Protein AF-A0A316L282-F1 (afdb_monomer_lite)

Structure (mmCIF, N/CA/C/O backbone):
data_AF-A0A316L282-F1
#
_entry.id   AF-A0A316L2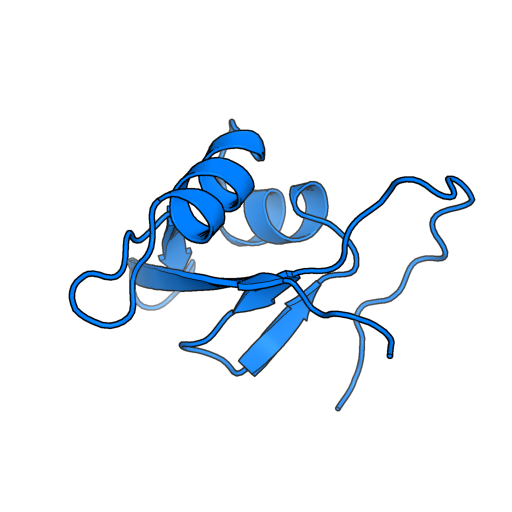82-F1
#
loop_
_atom_site.group_PDB
_atom_site.id
_atom_site.type_symbol
_atom_site.label_atom_id
_atom_site.label_alt_id
_atom_site.label_comp_id
_atom_site.label_asym_id
_atom_site.label_entity_id
_atom_site.label_seq_id
_atom_site.pdbx_PDB_ins_code
_atom_site.Cartn_x
_atom_site.Cartn_y
_atom_site.Cartn_z
_atom_site.occupancy
_atom_site.B_iso_or_equiv
_atom_site.auth_seq_id
_atom_site.auth_comp_id
_atom_site.auth_asym_id
_atom_site.auth_atom_id
_atom_site.pdbx_PDB_model_num
ATOM 1 N N . MET A 1 1 ? 2.398 -18.061 4.288 1.00 47.53 1 MET A N 1
ATOM 2 C CA . MET A 1 1 ? 1.753 -16.872 3.679 1.00 47.53 1 MET A CA 1
ATOM 3 C C . MET A 1 1 ? 1.106 -17.281 2.365 1.00 47.53 1 MET A C 1
ATOM 5 O O . MET A 1 1 ? 1.808 -17.774 1.493 1.00 47.53 1 MET A O 1
ATOM 9 N N . LYS A 1 2 ? -0.220 -17.152 2.231 1.00 48.62 2 LYS A N 1
ATOM 10 C CA . LYS A 1 2 ? -0.923 -17.473 0.979 1.00 48.62 2 LYS A CA 1
ATOM 11 C C . LYS A 1 2 ? -0.791 -16.274 0.040 1.00 48.62 2 LYS A C 1
ATOM 13 O O . LYS A 1 2 ? -1.413 -15.244 0.277 1.00 48.62 2 LYS A O 1
ATOM 18 N N . ARG A 1 3 ? 0.058 -16.378 -0.983 1.00 54.03 3 ARG A N 1
ATOM 19 C CA . ARG A 1 3 ? 0.127 -15.369 -2.045 1.00 54.03 3 ARG A CA 1
ATOM 20 C C . ARG A 1 3 ? -1.160 -15.487 -2.875 1.00 54.03 3 ARG A C 1
ATOM 22 O O . ARG A 1 3 ? -1.491 -16.579 -3.328 1.00 54.03 3 ARG A O 1
ATOM 29 N N . LYS A 1 4 ? -1.913 -14.396 -3.043 1.00 54.50 4 LYS A N 1
ATOM 30 C CA . LYS A 1 4 ? -3.047 -14.347 -3.983 1.00 54.50 4 LYS A CA 1
ATOM 31 C C . LYS A 1 4 ? -2.450 -14.218 -5.391 1.00 54.50 4 LYS A C 1
ATOM 33 O O . LYS A 1 4 ? -2.338 -13.107 -5.895 1.00 54.50 4 LYS A O 1
ATOM 38 N N . THR A 1 5 ? -1.949 -15.323 -5.950 1.00 52.81 5 THR A N 1
ATOM 39 C CA . THR A 1 5 ? -1.191 -15.318 -7.211 1.00 52.81 5 THR A CA 1
ATOM 40 C C . THR A 1 5 ? -1.999 -15.824 -8.398 1.00 52.81 5 THR A C 1
ATOM 42 O O . THR A 1 5 ? -2.364 -16.999 -8.428 1.00 52.81 5 THR A O 1
ATOM 45 N N . ALA A 1 6 ? -2.219 -14.973 -9.399 1.00 50.53 6 ALA A N 1
ATOM 46 C CA . ALA A 1 6 ? -2.619 -15.363 -10.743 1.00 50.53 6 ALA A CA 1
ATOM 47 C C . ALA A 1 6 ? -1.506 -14.923 -11.705 1.00 50.53 6 ALA A C 1
ATOM 49 O O . ALA A 1 6 ? -1.521 -13.814 -12.232 1.00 50.53 6 ALA A O 1
ATOM 50 N N . ARG A 1 7 ? -0.541 -15.831 -11.908 1.00 47.88 7 ARG A N 1
ATOM 51 C CA . ARG A 1 7 ? 0.638 -15.748 -12.789 1.00 47.88 7 ARG A CA 1
ATOM 52 C C . ARG A 1 7 ? 0.555 -14.634 -13.845 1.00 47.88 7 ARG A C 1
ATOM 54 O O . ARG A 1 7 ? 0.031 -14.839 -14.942 1.00 47.88 7 ARG A O 1
ATOM 61 N N . ALA A 1 8 ? 1.142 -13.475 -13.554 1.00 51.12 8 ALA A N 1
ATOM 62 C CA . ALA A 1 8 ? 1.293 -12.427 -14.553 1.00 51.12 8 ALA A CA 1
ATOM 63 C C . ALA A 1 8 ? 2.379 -12.833 -15.565 1.00 51.12 8 ALA A C 1
ATOM 65 O O . ALA A 1 8 ? 3.569 -12.825 -15.269 1.00 51.12 8 ALA A O 1
ATOM 66 N N . LYS A 1 9 ? 1.964 -13.144 -16.798 1.00 50.81 9 LYS A N 1
ATOM 67 C CA . LYS A 1 9 ? 2.814 -13.382 -17.986 1.00 50.81 9 LYS A CA 1
ATOM 68 C C . LYS A 1 9 ? 3.689 -12.177 -18.407 1.00 50.81 9 LYS A C 1
ATOM 70 O O . LYS A 1 9 ? 4.347 -12.246 -19.438 1.00 50.81 9 LYS A O 1
ATOM 75 N N . ASN A 1 10 ? 3.713 -11.085 -17.639 1.00 55.22 10 ASN A N 1
ATOM 76 C CA . ASN A 1 10 ? 4.388 -9.838 -17.993 1.00 55.22 10 ASN A CA 1
ATOM 77 C C . ASN A 1 10 ? 5.566 -9.591 -17.045 1.00 55.22 10 ASN A C 1
ATOM 79 O O . ASN A 1 10 ? 5.350 -9.211 -15.896 1.00 55.22 10 ASN A O 1
ATOM 83 N N . GLY A 1 11 ? 6.803 -9.718 -17.536 1.00 57.88 11 GLY A N 1
ATOM 84 C CA . GLY A 1 11 ? 8.051 -9.511 -16.774 1.00 57.88 11 GLY A CA 1
ATOM 85 C C . GLY A 1 11 ? 8.307 -8.084 -16.251 1.00 57.88 11 GLY A C 1
ATOM 86 O O . GLY A 1 11 ? 9.448 -7.718 -16.009 1.00 57.88 11 GLY A O 1
ATOM 87 N N . ARG A 1 12 ? 7.268 -7.248 -16.120 1.00 65.94 12 ARG A N 1
ATOM 88 C CA . ARG A 1 12 ? 7.320 -5.862 -15.615 1.00 65.94 12 ARG A CA 1
ATOM 89 C C . ARG A 1 12 ? 6.377 -5.603 -14.433 1.00 65.94 12 ARG A C 1
ATOM 91 O O . ARG A 1 12 ? 6.327 -4.478 -13.937 1.00 65.94 12 ARG A O 1
ATOM 98 N N . ALA A 1 13 ? 5.583 -6.589 -14.011 1.00 74.31 13 ALA A N 1
ATOM 99 C CA . ALA A 1 13 ? 4.702 -6.432 -12.859 1.00 74.31 13 ALA A CA 1
ATOM 100 C C . ALA A 1 13 ? 5.528 -6.483 -11.563 1.00 74.31 13 ALA A C 1
ATOM 102 O O . ALA A 1 13 ? 6.178 -7.484 -11.288 1.00 74.31 13 ALA A O 1
ATOM 103 N N . ILE A 1 14 ? 5.512 -5.392 -10.791 1.00 84.44 14 ILE A N 1
ATOM 104 C CA . ILE A 1 14 ? 6.223 -5.296 -9.509 1.00 84.44 14 ILE A CA 1
ATOM 105 C C . ILE A 1 14 ? 5.241 -5.614 -8.384 1.00 84.44 14 ILE A C 1
ATOM 107 O O . ILE A 1 14 ? 4.244 -4.897 -8.217 1.00 84.44 14 ILE A O 1
ATOM 111 N N . ALA A 1 15 ? 5.547 -6.657 -7.616 1.00 88.75 15 ALA A N 1
ATOM 112 C CA . ALA A 1 15 ? 4.785 -7.043 -6.441 1.00 88.75 15 ALA A CA 1
ATOM 113 C C . ALA A 1 15 ? 4.896 -5.994 -5.327 1.00 88.75 15 ALA A C 1
ATOM 115 O O . ALA A 1 15 ? 5.918 -5.327 -5.153 1.00 88.75 15 ALA A O 1
ATOM 116 N N . VAL A 1 16 ? 3.812 -5.831 -4.575 1.00 91.06 16 VAL A N 1
ATOM 117 C CA . VAL A 1 16 ? 3.715 -4.870 -3.472 1.00 91.06 16 VAL A CA 1
ATOM 118 C C . VAL A 1 16 ? 3.144 -5.544 -2.240 1.00 91.06 16 VAL A C 1
ATOM 120 O O . VAL A 1 16 ? 2.242 -6.375 -2.334 1.00 91.06 16 VAL A O 1
ATOM 123 N N . LYS A 1 17 ? 3.646 -5.166 -1.071 1.00 91.81 17 LYS A N 1
ATOM 124 C CA . LYS A 1 17 ? 3.165 -5.652 0.219 1.00 91.81 17 LYS A CA 1
ATOM 125 C C . LYS A 1 17 ? 2.514 -4.518 0.990 1.00 91.81 17 LYS A C 1
ATOM 127 O O . LYS A 1 17 ? 3.039 -3.408 1.033 1.00 91.81 17 LYS A O 1
ATOM 132 N N . CYS A 1 18 ? 1.362 -4.800 1.583 1.00 92.94 18 CYS A N 1
ATOM 133 C CA . CYS A 1 18 ? 0.716 -3.915 2.534 1.00 92.94 18 CYS A CA 1
ATOM 134 C C . CYS A 1 18 ? 1.378 -4.083 3.904 1.00 92.94 18 CYS A C 1
ATOM 136 O O . CYS A 1 18 ? 1.430 -5.189 4.441 1.00 92.94 18 CYS A O 1
ATOM 138 N N . LEU A 1 19 ? 1.869 -2.989 4.482 1.00 92.06 19 LEU A N 1
ATOM 139 C CA . LEU A 1 1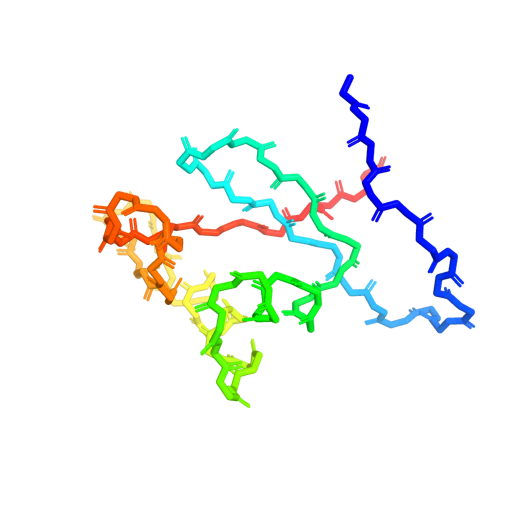9 ? 2.544 -3.010 5.781 1.00 92.06 19 LEU A CA 1
ATOM 140 C C . LEU A 1 19 ? 1.569 -3.203 6.947 1.00 92.06 19 LEU A C 1
ATOM 142 O O . LEU A 1 19 ? 1.940 -3.797 7.952 1.00 92.06 19 LEU A O 1
ATOM 146 N N . ASN A 1 20 ? 0.329 -2.726 6.813 1.00 92.12 20 ASN A N 1
ATOM 147 C CA . ASN A 1 20 ? -0.677 -2.805 7.873 1.00 92.12 20 ASN A CA 1
ATOM 148 C C . ASN A 1 20 ? -1.182 -4.237 8.089 1.00 92.12 20 ASN A C 1
ATOM 150 O O . ASN A 1 20 ? -1.343 -4.668 9.223 1.00 92.12 20 ASN A O 1
ATOM 154 N N . THR A 1 21 ? -1.452 -4.963 7.001 1.00 89.38 21 THR A N 1
ATOM 155 C CA . THR A 1 21 ? -2.044 -6.312 7.053 1.00 89.38 21 THR A CA 1
ATOM 156 C C . THR A 1 21 ? -1.034 -7.423 6.783 1.00 89.38 21 THR A C 1
ATOM 158 O O . THR A 1 21 ? -1.328 -8.594 7.005 1.00 89.38 21 THR A O 1
ATOM 161 N N . GLY A 1 22 ? 0.144 -7.085 6.252 1.00 89.62 22 GLY A N 1
ATOM 162 C CA . GLY A 1 22 ? 1.118 -8.056 5.761 1.00 89.62 22 GLY A CA 1
ATOM 163 C C . GLY A 1 22 ? 0.707 -8.748 4.455 1.00 89.62 22 GLY A C 1
ATOM 164 O O . GLY A 1 22 ? 1.428 -9.639 4.001 1.00 89.62 22 GLY A O 1
ATOM 165 N N . GLU A 1 23 ? -0.421 -8.370 3.835 1.00 89.56 23 GLU A N 1
ATOM 166 C CA . GLU A 1 23 ? -0.857 -8.960 2.566 1.00 89.56 23 GLU A CA 1
ATOM 167 C C . GLU A 1 23 ? 0.103 -8.589 1.428 1.00 89.56 23 GLU A C 1
ATOM 169 O O . GLU A 1 23 ? 0.437 -7.422 1.224 1.00 89.56 23 GLU A O 1
ATOM 174 N N . VAL A 1 24 ? 0.514 -9.591 0.649 1.00 90.62 24 VAL A N 1
ATOM 175 C CA . VAL A 1 24 ? 1.346 -9.416 -0.547 1.00 90.62 24 VAL A CA 1
ATOM 176 C C . VAL A 1 24 ? 0.483 -9.573 -1.790 1.00 90.62 24 VAL A C 1
ATOM 178 O O . VAL A 1 24 ? -0.199 -10.585 -1.964 1.00 90.62 24 VAL A O 1
ATOM 181 N N . PHE A 1 25 ? 0.562 -8.585 -2.672 1.00 88.75 25 PHE A N 1
ATOM 182 C CA . PHE A 1 25 ? -0.118 -8.542 -3.957 1.00 88.75 25 PHE A CA 1
ATOM 183 C C . PHE A 1 25 ? 0.915 -8.640 -5.078 1.00 88.75 25 PHE A C 1
ATOM 185 O O . PHE A 1 25 ? 1.948 -7.975 -5.041 1.00 88.75 25 PHE A O 1
ATOM 192 N N . GLU A 1 26 ? 0.624 -9.425 -6.113 1.00 83.56 26 GLU A N 1
ATOM 193 C CA . GLU A 1 26 ? 1.535 -9.603 -7.256 1.00 83.56 26 GLU A CA 1
ATOM 194 C C . GLU A 1 26 ? 1.789 -8.319 -8.044 1.00 83.56 26 GLU A C 1
ATOM 196 O O . GLU A 1 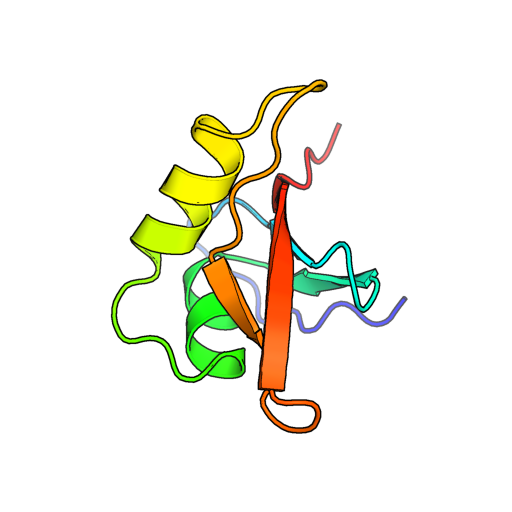26 ? 2.805 -8.188 -8.721 1.00 83.56 26 GLU A O 1
ATOM 201 N N . CYS A 1 27 ? 0.855 -7.372 -7.994 1.00 86.31 27 CYS A N 1
ATOM 202 C CA . CYS A 1 27 ? 1.033 -6.078 -8.620 1.00 86.31 27 CYS A CA 1
ATOM 203 C C . CYS A 1 27 ? 0.180 -4.999 -7.955 1.00 86.31 27 CYS A C 1
ATOM 205 O O . CYS A 1 27 ? -0.811 -5.263 -7.267 1.00 86.31 27 CYS A O 1
ATOM 207 N N . GLN A 1 28 ? 0.543 -3.750 -8.237 1.00 89.38 28 GLN A N 1
ATOM 208 C CA . GLN A 1 28 ? -0.164 -2.556 -7.768 1.00 89.38 28 GLN A CA 1
ATOM 209 C C . GLN A 1 28 ? -1.643 -2.545 -8.182 1.00 89.38 28 GLN A C 1
ATOM 211 O O . GLN A 1 28 ? -2.467 -1.992 -7.461 1.00 89.38 28 GLN A O 1
ATOM 216 N N . GLN A 1 29 ? -1.999 -3.153 -9.323 1.00 89.31 29 GLN A N 1
ATOM 217 C CA . GLN A 1 29 ? -3.388 -3.217 -9.788 1.00 89.31 29 GLN A CA 1
ATOM 218 C C . GLN A 1 29 ? -4.257 -4.050 -8.841 1.00 89.31 29 GLN A C 1
ATOM 220 O O . GLN A 1 29 ? -5.335 -3.603 -8.457 1.00 89.31 29 GLN A O 1
ATOM 225 N N . PHE A 1 30 ? -3.786 -5.230 -8.423 1.00 89.88 30 PHE A N 1
ATOM 226 C CA . PHE A 1 30 ? -4.517 -6.068 -7.470 1.00 89.88 30 PHE A CA 1
ATOM 227 C C . PHE A 1 30 ? -4.658 -5.382 -6.111 1.00 89.88 30 PHE A C 1
ATOM 229 O O . PHE A 1 30 ? -5.751 -5.367 -5.544 1.00 89.88 30 PHE A O 1
ATOM 236 N N . ALA A 1 31 ? -3.586 -4.746 -5.634 1.00 91.19 31 ALA A N 1
ATOM 237 C CA . ALA A 1 31 ? -3.611 -3.958 -4.405 1.00 91.19 31 ALA A CA 1
ATOM 238 C C . ALA A 1 31 ? -4.627 -2.800 -4.476 1.00 91.19 31 ALA A C 1
ATOM 240 O O . ALA A 1 31 ? -5.419 -2.598 -3.554 1.00 91.19 31 ALA A O 1
ATOM 241 N N . ALA A 1 32 ? -4.659 -2.068 -5.594 1.00 91.94 32 ALA A N 1
ATOM 242 C CA . ALA A 1 32 ? -5.599 -0.972 -5.810 1.00 91.94 32 ALA A CA 1
ATOM 243 C C . ALA A 1 32 ? -7.052 -1.456 -5.852 1.00 91.94 32 ALA A C 1
ATOM 245 O O . ALA A 1 32 ? -7.909 -0.852 -5.207 1.00 91.94 32 ALA A O 1
ATOM 246 N N . ASN A 1 33 ? -7.321 -2.566 -6.543 1.00 91.44 33 ASN A N 1
ATOM 247 C CA . ASN A 1 33 ? -8.654 -3.163 -6.607 1.00 91.44 33 ASN A CA 1
ATOM 248 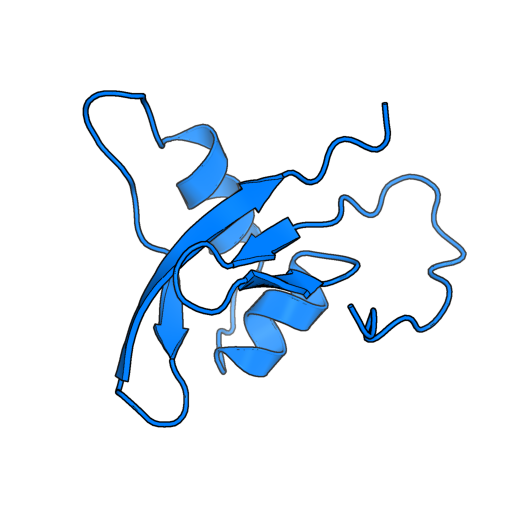C C . ASN A 1 33 ? -9.145 -3.582 -5.213 1.00 91.44 33 ASN A C 1
ATOM 250 O O . ASN A 1 33 ? -10.283 -3.288 -4.853 1.00 91.44 33 ASN A O 1
ATOM 254 N N . TRP A 1 34 ? -8.277 -4.200 -4.404 1.00 91.81 34 TRP A N 1
ATOM 255 C CA . TRP A 1 34 ? -8.597 -4.565 -3.020 1.00 91.81 34 TRP A CA 1
ATOM 256 C C . TRP A 1 34 ? -8.952 -3.338 -2.164 1.00 91.81 34 TRP A C 1
ATOM 258 O O . TRP A 1 34 ? -9.927 -3.356 -1.413 1.00 91.81 34 TRP A O 1
ATOM 268 N N . CYS A 1 35 ? -8.242 -2.225 -2.365 1.00 90.50 35 CYS A N 1
ATOM 269 C CA . CYS A 1 35 ? -8.514 -0.947 -1.702 1.00 90.50 35 CYS A CA 1
ATOM 270 C C . CYS A 1 35 ? -9.658 -0.134 -2.333 1.00 90.50 35 CYS A C 1
ATOM 272 O O . CYS A 1 35 ? -9.888 1.004 -1.917 1.00 90.50 35 CYS A O 1
ATOM 274 N N . LYS A 1 36 ? -10.337 -0.658 -3.365 1.00 90.31 36 LYS A N 1
ATOM 275 C CA . LYS A 1 36 ? -11.340 0.062 -4.174 1.00 90.31 36 LYS A CA 1
ATOM 276 C C . LYS A 1 36 ? -10.823 1.403 -4.727 1.00 90.31 36 LYS A C 1
ATOM 278 O O . LYS A 1 36 ? -11.548 2.394 -4.784 1.00 90.31 36 LYS A O 1
ATOM 283 N N . MET A 1 37 ? -9.552 1.449 -5.119 1.00 88.69 37 MET A N 1
ATOM 284 C CA . MET A 1 37 ? -8.903 2.624 -5.700 1.00 88.69 37 MET A CA 1
ATOM 285 C C . MET A 1 37 ? -8.951 2.600 -7.226 1.00 88.69 37 MET A C 1
ATOM 287 O O . MET A 1 37 ? -8.638 1.593 -7.852 1.00 88.69 37 MET A O 1
ATOM 291 N N . SER A 1 38 ? -9.219 3.756 -7.833 1.00 88.06 38 SER A N 1
ATOM 292 C CA . SER A 1 38 ? -9.233 3.913 -9.294 1.00 88.06 38 SER A CA 1
ATOM 293 C C . SER A 1 38 ? -7.844 4.057 -9.926 1.00 88.06 38 SER A C 1
ATOM 295 O O . SER A 1 38 ? -7.678 3.781 -11.110 1.00 88.06 38 SER A O 1
ATOM 297 N N . LYS A 1 39 ? -6.835 4.504 -9.163 1.00 90.81 39 LYS A N 1
ATOM 298 C CA . LYS A 1 39 ? -5.481 4.798 -9.669 1.00 90.81 39 LYS A CA 1
ATOM 299 C C . LYS A 1 39 ? -4.416 3.954 -8.957 1.00 90.81 39 LYS A C 1
ATOM 301 O O . LYS A 1 39 ? -3.927 4.368 -7.904 1.00 90.81 39 LYS A O 1
ATOM 306 N N . PRO A 1 40 ? -3.990 2.822 -9.545 1.00 89.56 40 PRO A N 1
ATOM 307 C CA . PRO A 1 40 ? -2.917 1.983 -9.001 1.00 89.56 40 PRO A CA 1
ATOM 308 C C . PRO A 1 40 ? -1.568 2.697 -8.889 1.00 89.56 40 PRO A C 1
ATOM 310 O O . PRO A 1 40 ? -0.789 2.428 -7.978 1.00 89.56 40 PRO A O 1
ATOM 313 N N . SER A 1 41 ? -1.303 3.667 -9.771 1.00 90.06 41 SER A N 1
ATOM 314 C CA . SER A 1 41 ? -0.073 4.468 -9.755 1.00 90.06 41 SER A CA 1
ATOM 315 C C . SER A 1 41 ? 0.109 5.287 -8.471 1.00 90.06 41 SER A C 1
ATOM 317 O O . SER A 1 41 ? 1.238 5.660 -8.150 1.00 90.06 41 SER A O 1
ATOM 319 N N . ASN A 1 42 ? -0.959 5.524 -7.701 1.00 92.88 42 ASN A N 1
ATOM 320 C CA . ASN A 1 42 ? -0.865 6.163 -6.390 1.00 92.88 42 ASN A CA 1
ATOM 321 C C . ASN A 1 42 ? -0.122 5.288 -5.374 1.00 92.88 42 ASN A C 1
ATOM 323 O O . ASN A 1 42 ? 0.610 5.838 -4.561 1.00 92.88 42 ASN A O 1
ATOM 327 N N . ILE A 1 43 ? -0.254 3.958 -5.455 1.00 92.31 43 ILE A N 1
ATOM 328 C CA . ILE A 1 43 ? 0.491 3.022 -4.599 1.00 92.31 43 ILE A CA 1
ATOM 329 C C . ILE A 1 43 ? 1.979 3.107 -4.933 1.00 92.31 43 ILE A C 1
ATOM 331 O O . ILE A 1 43 ? 2.810 3.312 -4.058 1.00 92.31 43 ILE A O 1
ATOM 335 N N . LYS A 1 44 ? 2.334 3.059 -6.223 1.00 91.38 44 LYS A N 1
ATOM 336 C CA . LYS A 1 44 ? 3.727 3.253 -6.653 1.00 91.38 44 LYS A CA 1
ATOM 337 C C . LYS A 1 44 ? 4.287 4.585 -6.150 1.00 91.38 44 LYS A C 1
ATOM 339 O O . LYS A 1 44 ? 5.391 4.635 -5.621 1.00 91.38 44 LYS A O 1
ATOM 344 N N . ARG A 1 45 ? 3.523 5.668 -6.319 1.00 92.50 45 ARG A N 1
ATOM 345 C CA . ARG A 1 45 ? 3.919 7.013 -5.889 1.00 92.50 45 ARG A CA 1
ATOM 346 C C . ARG A 1 45 ? 4.083 7.099 -4.374 1.00 92.50 45 ARG A C 1
ATOM 348 O O . ARG A 1 45 ? 5.001 7.778 -3.935 1.00 92.50 45 ARG A O 1
ATOM 355 N N . SER A 1 46 ? 3.221 6.447 -3.595 1.00 93.94 46 SER A N 1
ATOM 356 C CA . SER A 1 46 ? 3.330 6.467 -2.138 1.00 93.94 46 SER A CA 1
ATOM 357 C C . SER A 1 46 ? 4.576 5.728 -1.674 1.00 93.94 46 SER A C 1
ATOM 359 O O . SER A 1 46 ? 5.289 6.257 -0.834 1.00 93.94 46 SER A O 1
ATOM 361 N N . ILE A 1 47 ? 4.897 4.579 -2.275 1.00 92.44 47 ILE A N 1
ATOM 362 C CA . ILE A 1 47 ? 6.133 3.844 -1.972 1.00 92.44 47 ILE A CA 1
ATOM 363 C C . ILE A 1 47 ? 7.355 4.698 -2.326 1.00 92.44 47 ILE A C 1
ATOM 365 O O . ILE A 1 47 ? 8.188 4.950 -1.471 1.00 92.44 47 ILE A O 1
ATOM 369 N N . LEU A 1 48 ? 7.426 5.214 -3.559 1.00 91.19 48 LEU A N 1
ATOM 370 C CA . LEU A 1 48 ? 8.584 5.982 -4.043 1.00 91.19 48 LEU A CA 1
ATOM 371 C C . LEU A 1 48 ? 8.805 7.314 -3.322 1.00 91.19 48 LEU A C 1
ATOM 373 O O . LEU A 1 48 ? 9.917 7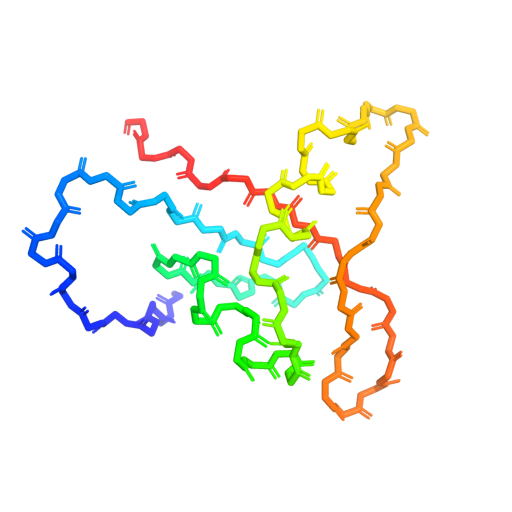.827 -3.327 1.00 91.19 48 LEU A O 1
ATOM 377 N N . ARG A 1 49 ? 7.746 7.915 -2.773 1.00 91.88 49 ARG A N 1
ATOM 378 C CA . ARG A 1 49 ? 7.858 9.139 -1.975 1.00 91.88 49 ARG A CA 1
ATOM 379 C C . ARG A 1 49 ? 8.118 8.861 -0.501 1.00 91.88 49 ARG A C 1
ATOM 381 O O . ARG A 1 49 ? 8.475 9.793 0.207 1.00 91.88 49 ARG A O 1
ATOM 388 N N . SER A 1 50 ? 7.874 7.638 -0.035 1.00 89.00 50 SER A N 1
ATOM 389 C CA . SER A 1 50 ? 8.102 7.298 1.365 1.00 89.00 50 SER A CA 1
ATOM 390 C C . SER A 1 50 ? 9.598 7.257 1.645 1.00 89.00 50 SER A C 1
ATOM 392 O O . SER A 1 50 ? 10.358 6.667 0.883 1.00 89.00 50 SER A O 1
ATOM 394 N N . THR A 1 51 ? 9.993 7.880 2.744 1.00 87.19 51 THR A N 1
ATOM 395 C CA . THR A 1 51 ? 11.338 7.830 3.317 1.00 87.19 51 THR A CA 1
ATOM 396 C C . THR A 1 51 ? 11.273 7.164 4.691 1.00 87.19 51 THR A C 1
ATOM 398 O O . THR A 1 51 ? 10.183 6.853 5.185 1.00 87.19 51 THR A O 1
ATOM 401 N N . ASP A 1 52 ? 12.426 6.950 5.325 1.00 81.06 52 ASP A N 1
ATOM 402 C CA . ASP A 1 52 ? 12.485 6.404 6.687 1.00 81.06 52 ASP A CA 1
ATOM 403 C C . ASP A 1 52 ? 11.774 7.308 7.707 1.00 81.06 52 ASP A C 1
ATOM 405 O O . ASP A 1 52 ? 11.120 6.819 8.627 1.00 81.06 52 ASP A O 1
ATOM 409 N N . GLU A 1 53 ? 11.827 8.625 7.496 1.00 84.69 53 GLU A N 1
ATOM 410 C CA . GLU A 1 53 ? 11.207 9.629 8.369 1.00 84.69 53 GLU A CA 1
ATOM 411 C C . GLU A 1 53 ? 9.725 9.874 8.056 1.00 84.69 53 GLU A C 1
ATOM 413 O O . GLU A 1 53 ? 8.952 10.246 8.941 1.00 84.69 53 GLU A O 1
ATOM 418 N N . HIS A 1 54 ? 9.296 9.678 6.803 1.00 86.12 54 HIS A N 1
ATOM 419 C CA . HIS A 1 54 ? 7.929 9.980 6.389 1.00 86.12 54 HIS A CA 1
ATOM 420 C C . HIS A 1 54 ? 7.352 8.929 5.442 1.00 86.12 54 HIS A C 1
ATOM 422 O O . HIS A 1 54 ? 7.776 8.790 4.295 1.00 86.12 54 HIS A O 1
ATOM 428 N N . LYS A 1 55 ? 6.289 8.249 5.885 1.00 87.62 55 LYS A N 1
ATOM 429 C CA . LYS A 1 55 ? 5.563 7.272 5.066 1.00 87.62 55 LYS A CA 1
ATOM 430 C C . LYS A 1 55 ? 4.304 7.877 4.460 1.00 87.62 55 LYS A C 1
ATOM 432 O O . LYS A 1 55 ? 3.415 8.350 5.166 1.00 87.62 55 LYS A O 1
ATOM 437 N N . TYR A 1 56 ? 4.187 7.784 3.140 1.00 92.19 56 TYR A N 1
ATOM 438 C CA . TYR A 1 56 ? 2.977 8.166 2.426 1.00 92.19 56 TYR A CA 1
ATOM 439 C C . TYR A 1 56 ? 2.009 6.987 2.361 1.00 92.19 56 TYR A C 1
ATOM 441 O O . TYR A 1 56 ? 2.351 5.891 1.914 1.00 92.19 56 TYR A O 1
ATOM 449 N N . ALA A 1 57 ? 0.768 7.234 2.765 1.00 92.69 57 ALA A N 1
ATOM 450 C CA . ALA A 1 57 ? -0.305 6.264 2.623 1.00 92.69 57 ALA A CA 1
ATOM 451 C C . ALA A 1 57 ? -0.914 6.298 1.213 1.00 92.69 57 ALA A C 1
ATOM 453 O O . ALA A 1 57 ? -1.047 7.361 0.601 1.00 92.69 57 ALA A O 1
ATOM 454 N N . ALA A 1 58 ? -1.369 5.143 0.733 1.00 93.62 58 ALA A N 1
ATOM 455 C CA . ALA A 1 58 ? -2.207 5.027 -0.454 1.00 93.62 58 ALA A CA 1
ATOM 456 C C . ALA A 1 58 ? -3.370 4.071 -0.187 1.00 93.62 58 ALA A C 1
ATOM 458 O O . ALA A 1 58 ? -3.176 2.939 0.237 1.00 93.62 58 ALA A O 1
ATOM 459 N N . GLY A 1 59 ? -4.593 4.515 -0.471 1.00 92.06 59 GLY A N 1
ATOM 460 C CA . GLY A 1 59 ? -5.784 3.697 -0.247 1.00 92.06 59 GLY A CA 1
ATOM 461 C C . GLY A 1 59 ? -6.184 3.576 1.217 1.00 92.06 59 GLY A C 1
ATOM 462 O O . GLY A 1 59 ? -5.566 4.156 2.115 1.00 92.06 59 GLY A O 1
ATOM 463 N N . ARG A 1 60 ? -7.285 2.856 1.436 1.00 93.81 60 ARG A N 1
ATOM 464 C CA . ARG A 1 60 ? -7.833 2.577 2.762 1.00 93.81 60 ARG A CA 1
ATOM 465 C C . ARG A 1 60 ? -8.245 1.120 2.865 1.00 93.81 60 ARG A C 1
ATOM 467 O O . ARG A 1 60 ? -8.712 0.556 1.874 1.00 93.81 60 ARG A O 1
ATOM 474 N N . HIS A 1 61 ? -8.125 0.547 4.058 1.00 89.94 61 HIS A N 1
ATOM 475 C CA . HIS A 1 61 ? -8.609 -0.802 4.314 1.00 89.94 61 HIS A CA 1
ATOM 476 C C . HIS A 1 61 ? -10.118 -0.876 4.019 1.00 89.94 61 HIS A C 1
ATOM 478 O O . HIS A 1 61 ? -10.867 -0.002 4.473 1.00 89.94 61 HIS A O 1
ATOM 484 N N . PRO A 1 62 ? -10.603 -1.879 3.266 1.00 87.56 62 PRO A N 1
ATOM 485 C CA . PRO A 1 62 ? -12.012 -1.948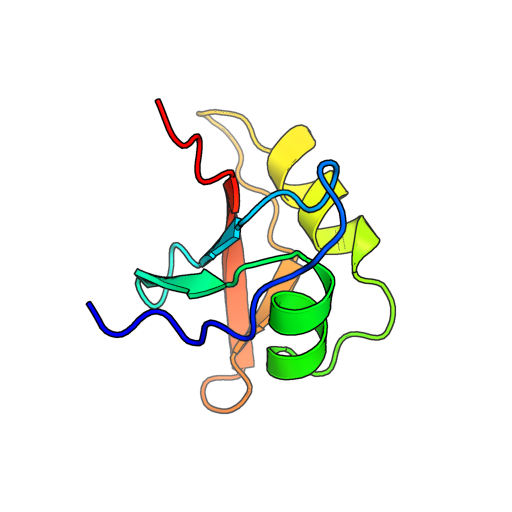 2.880 1.00 87.56 62 PRO A CA 1
ATOM 486 C C . PRO A 1 62 ? -12.957 -2.038 4.088 1.00 87.56 62 PRO A C 1
ATOM 488 O O . PRO A 1 62 ? -14.021 -1.412 4.058 1.00 87.56 62 PRO A O 1
ATOM 491 N N . GLU A 1 63 ? -12.539 -2.747 5.140 1.00 89.12 63 GLU A N 1
ATOM 492 C CA . GLU A 1 63 ? -13.287 -2.936 6.393 1.00 89.12 63 GLU A CA 1
ATOM 493 C C . GLU A 1 63 ? -13.015 -1.815 7.410 1.00 89.12 63 GLU A C 1
ATOM 495 O O . GLU A 1 63 ? -13.902 -1.005 7.662 1.00 89.12 63 GLU A O 1
ATOM 500 N N . THR A 1 64 ? -11.782 -1.694 7.925 1.00 89.88 64 THR A N 1
ATOM 501 C CA . THR A 1 64 ? -11.427 -0.736 8.995 1.00 89.88 64 THR A CA 1
ATOM 502 C C . THR A 1 64 ? -11.342 0.728 8.551 1.00 89.88 64 THR A C 1
ATOM 504 O O . THR A 1 64 ? -11.287 1.623 9.387 1.00 89.88 64 THR A O 1
ATOM 507 N N . LYS A 1 65 ? -11.333 1.009 7.238 1.00 90.31 65 LYS A N 1
ATOM 508 C CA . LYS A 1 65 ? -11.147 2.353 6.645 1.00 90.31 65 LYS A CA 1
ATOM 509 C C . LYS A 1 65 ? -9.816 3.039 6.979 1.00 90.31 65 LYS A C 1
ATOM 511 O O . LYS A 1 65 ? -9.628 4.198 6.600 1.00 90.31 65 LYS A O 1
ATOM 516 N N . GLU A 1 66 ? -8.881 2.340 7.611 1.00 91.88 66 GLU A N 1
ATOM 517 C CA . GLU A 1 66 ? -7.574 2.878 7.980 1.00 91.88 66 GLU A CA 1
ATOM 518 C C . GLU A 1 66 ? -6.692 3.136 6.762 1.00 91.88 66 GLU A C 1
ATOM 520 O O . GLU A 1 66 ? -6.816 2.480 5.727 1.00 91.88 66 GLU A O 1
ATOM 525 N N . LYS A 1 67 ? -5.781 4.102 6.892 1.00 93.69 67 LYS A N 1
ATOM 526 C CA . LYS A 1 67 ? -4.788 4.414 5.862 1.00 93.69 67 LYS A CA 1
ATOM 527 C C . LYS A 1 67 ? -3.797 3.260 5.720 1.00 93.69 67 LYS A C 1
ATOM 529 O O . LYS A 1 67 ? -3.270 2.770 6.717 1.00 93.69 67 LYS A O 1
ATOM 534 N N . LEU A 1 68 ? -3.518 2.882 4.475 1.00 94.19 68 LEU A N 1
ATOM 535 C CA . LEU A 1 68 ? -2.623 1.773 4.164 1.00 94.19 68 LEU A CA 1
ATOM 536 C C . LEU A 1 68 ? -1.271 2.257 3.649 1.00 94.19 68 LEU A C 1
ATOM 538 O O . LEU A 1 68 ? -1.196 3.168 2.821 1.00 94.19 68 LEU A O 1
ATOM 542 N N . TYR A 1 69 ? -0.218 1.599 4.116 1.00 94.31 69 TYR A N 1
ATOM 543 C CA . TYR A 1 69 ? 1.159 1.817 3.696 1.00 94.31 69 TYR A CA 1
ATOM 544 C C . TYR A 1 69 ? 1.672 0.609 2.924 1.00 94.31 69 TYR A C 1
ATOM 546 O O . TYR A 1 69 ? 1.232 -0.525 3.139 1.00 94.31 69 TYR A O 1
ATOM 554 N N . TRP A 1 70 ? 2.608 0.866 2.018 1.00 93.19 70 TRP A N 1
ATOM 555 C CA . TRP A 1 70 ? 3.035 -0.102 1.019 1.00 93.19 70 TRP A CA 1
ATOM 556 C C . TRP A 1 70 ? 4.550 -0.135 0.901 1.00 93.19 70 TRP A C 1
ATOM 558 O O . TRP A 1 70 ? 5.208 0.886 1.094 1.00 93.19 70 TRP A O 1
ATOM 568 N N . GLU A 1 71 ? 5.074 -1.289 0.509 1.00 92.06 71 GLU A N 1
ATOM 569 C CA . GLU A 1 71 ? 6.471 -1.489 0.125 1.00 92.06 71 GLU A CA 1
ATOM 570 C C . GLU A 1 71 ? 6.551 -2.347 -1.146 1.00 92.06 71 GLU A C 1
ATOM 572 O O . GLU A 1 71 ? 5.636 -3.128 -1.435 1.00 92.06 71 GLU A O 1
ATOM 577 N N . PHE A 1 72 ? 7.625 -2.198 -1.928 1.00 90.44 72 PHE A N 1
ATOM 578 C CA . PHE A 1 72 ? 7.904 -3.135 -3.015 1.00 90.44 72 PHE A CA 1
ATOM 579 C C . PHE A 1 72 ? 8.423 -4.443 -2.436 1.00 90.44 72 PHE A C 1
ATOM 581 O O . PHE A 1 72 ? 9.278 -4.445 -1.554 1.00 90.44 72 PHE A O 1
ATOM 588 N N . VAL A 1 73 ? 7.930 -5.555 -2.967 1.00 87.56 73 VAL A N 1
ATOM 589 C CA . VAL A 1 73 ? 8.529 -6.857 -2.702 1.00 87.56 73 VAL A CA 1
ATOM 590 C C . VAL A 1 73 ? 9.631 -7.039 -3.733 1.00 87.56 73 VAL A C 1
ATOM 592 O O . VAL A 1 73 ? 9.346 -7.348 -4.888 1.00 87.56 73 VAL A O 1
ATOM 595 N N . ASN A 1 74 ? 10.877 -6.783 -3.337 1.00 73.56 74 ASN A N 1
ATOM 596 C CA . ASN A 1 74 ? 12.017 -7.263 -4.108 1.00 73.56 74 ASN A CA 1
ATOM 597 C C . ASN A 1 74 ? 12.068 -8.784 -3.933 1.00 73.56 74 ASN A C 1
ATOM 599 O O . ASN A 1 74 ? 12.299 -9.265 -2.824 1.00 73.56 74 ASN A O 1
ATOM 603 N N . ASP A 1 75 ? 11.822 -9.527 -5.013 1.00 54.41 75 ASP A N 1
ATOM 604 C CA . ASP A 1 75 ? 12.376 -10.877 -5.139 1.00 54.41 75 ASP A CA 1
ATOM 605 C C . ASP A 1 75 ? 13.887 -10.671 -5.307 1.00 54.41 75 ASP A C 1
ATOM 607 O O . ASP A 1 75 ? 14.340 -10.233 -6.365 1.00 54.41 75 ASP A O 1
ATOM 611 N N . ASN A 1 76 ? 14.625 -10.837 -4.211 1.00 42.25 76 ASN A N 1
ATOM 612 C CA . ASN A 1 76 ? 16.083 -10.920 -4.217 1.00 42.25 76 ASN A CA 1
ATOM 613 C C . ASN A 1 76 ? 16.490 -12.355 -4.558 1.00 42.25 76 ASN A C 1
ATOM 615 O O . ASN A 1 76 ? 15.833 -13.270 -4.007 1.00 42.25 76 ASN A O 1
#

Sequence (76 aa):
MKRKTARAKNGRAIAVKCLNTGEVFECQQFAANWCKMSKPSNIKRSILRSTDEHKYAAGRHPETKEKLYWEFVNDN

pLDDT: mean 82.87, std 15.08, range [42.25, 94.31]

Radius of gyration: 11.85 Å; chains: 1; bounding box: 29×28×27 Å

Secondary structure (DSSP, 8-state):
---B------TTPPPEEETTT--EESSHHHHHHHTT-S-THHHHHHHHH--SS-PPP-SB-TTT--B--EEE----

Foldseek 3Di:
DDQPDDDDPDPPAWWKAWPVPRHIHSHLVVVCVQLVHPDSVVLVVQQVPDDPVGGRFDGAHPPPRHTIGMYTDDPD